Protein AF-A0A261TL36-F1 (afdb_monomer)

Radius of gyration: 23.86 Å; Cα contacts (8 Å, |Δi|>4): 36; chains: 1; bounding box: 40×20×69 Å

Secondary structure (DSSP, 8-state):
----TTHHHHHHHHHHHHHHHHHHHTTS-------SSTT---TT-SS-TTS-BTTB-----

Sequence (61 aa):
MKSSRATVPALRTTFALIALTALLAGCAPLNDPGPPHPGAVNPYSNGGFHDAGPNYPNTGI

Solvent-accessible surface area (backbone atoms only — not comparable to full-atom values): 3965 Å² total; per-residue (Å²): 133,87,80,77,72,74,54,60,64,54,52,54,52,52,50,52,49,53,53,50,51,60,63,52,61,74,70,57,81,83,70,63,70,51,51,98,43,92,88,46,69,38,89,86,36,95,84,43,70,43,42,56,50,95,42,30,70,71,64,82,112

Organism: NCBI:txid463044

Structure (mmCIF, N/CA/C/O backbone):
data_AF-A0A261TL36-F1
#
_entry.id   AF-A0A261TL36-F1
#
loop_
_atom_site.group_PDB
_atom_site.id
_atom_site.type_symbol
_atom_site.label_atom_id
_atom_site.label_alt_id
_atom_site.label_comp_id
_atom_site.label_asym_id
_atom_site.label_entity_id
_atom_site.label_seq_id
_atom_site.pdbx_PDB_ins_code
_atom_site.Cartn_x
_atom_site.Cartn_y
_atom_site.Cartn_z
_atom_site.occupancy
_atom_site.B_iso_or_equiv
_atom_site.auth_seq_id
_atom_site.auth_comp_id
_atom_site.auth_asym_id
_atom_site.auth_atom_id
_atom_site.pdbx_PDB_model_num
ATOM 1 N N . MET A 1 1 ? -18.688 16.117 47.637 1.00 40.41 1 MET A N 1
ATOM 2 C CA . MET A 1 1 ? -17.803 15.300 46.774 1.00 40.41 1 MET A CA 1
ATOM 3 C C . MET A 1 1 ? -18.482 15.155 45.414 1.00 40.41 1 MET A C 1
ATOM 5 O O . MET A 1 1 ? -19.536 14.538 45.344 1.00 40.41 1 MET A O 1
ATOM 9 N N . LYS A 1 2 ? -17.989 15.825 44.361 1.00 51.31 2 LYS A N 1
ATOM 10 C CA . LYS A 1 2 ? -18.591 15.762 43.016 1.00 51.31 2 LYS A CA 1
ATOM 11 C C . LYS A 1 2 ? -18.203 14.426 42.378 1.00 51.31 2 LYS A C 1
ATOM 13 O O . LYS A 1 2 ? -17.034 14.176 42.123 1.00 51.31 2 LYS A O 1
ATOM 18 N N . SER A 1 3 ? -19.191 13.552 42.216 1.00 53.78 3 SER A N 1
ATOM 19 C CA . SER A 1 3 ? -19.040 12.201 41.677 1.00 53.78 3 SER A CA 1
ATOM 20 C C . SER A 1 3 ? -18.657 12.253 40.192 1.00 53.78 3 SER A C 1
ATOM 22 O O . SER A 1 3 ? -19.475 12.633 39.355 1.00 53.78 3 SER A O 1
ATOM 24 N N . SER A 1 4 ? -17.430 11.835 39.873 1.00 60.59 4 SER A N 1
ATOM 25 C CA . SER A 1 4 ? -16.768 11.814 38.553 1.00 60.59 4 SER A CA 1
ATOM 26 C C . SER A 1 4 ? -17.375 10.837 37.527 1.00 60.59 4 SER A C 1
ATOM 28 O O . SER A 1 4 ? -16.659 10.125 36.827 1.00 60.59 4 SER A O 1
ATOM 30 N N . ARG A 1 5 ? -18.705 10.753 37.423 1.00 61.28 5 ARG A N 1
ATOM 31 C CA . ARG A 1 5 ? -19.382 9.777 36.544 1.00 61.28 5 ARG A CA 1
ATOM 32 C C . ARG A 1 5 ? -19.425 10.180 35.064 1.00 61.28 5 ARG A C 1
ATOM 34 O O . ARG A 1 5 ? -19.781 9.350 34.238 1.00 61.28 5 ARG A O 1
ATOM 41 N N . ALA A 1 6 ? -19.017 11.401 34.713 1.00 56.66 6 ALA A N 1
ATOM 42 C CA . ALA A 1 6 ? -18.991 11.866 33.323 1.00 56.66 6 ALA A CA 1
ATOM 43 C C . ALA A 1 6 ? -17.751 11.404 32.523 1.00 56.66 6 ALA A C 1
ATOM 45 O O . ALA A 1 6 ? -17.758 11.466 31.298 1.00 56.66 6 ALA A O 1
ATOM 46 N N . THR A 1 7 ? -16.697 10.909 33.183 1.00 56.56 7 THR A N 1
ATOM 47 C CA . THR A 1 7 ? -15.411 10.607 32.522 1.00 56.56 7 THR A CA 1
ATOM 48 C C . THR A 1 7 ? -15.381 9.232 31.844 1.00 56.56 7 THR A C 1
ATOM 50 O O . THR A 1 7 ? -14.674 9.036 30.860 1.00 56.56 7 THR A O 1
ATOM 53 N N . VAL A 1 8 ? -16.170 8.271 32.333 1.00 58.19 8 VAL A N 1
ATOM 54 C CA . VAL A 1 8 ? -16.172 6.880 31.843 1.00 58.19 8 VAL A CA 1
ATOM 55 C C . VAL A 1 8 ? -16.736 6.718 30.419 1.00 58.19 8 VAL A C 1
ATOM 57 O O . VAL A 1 8 ? -16.106 6.003 29.638 1.00 58.19 8 VAL A O 1
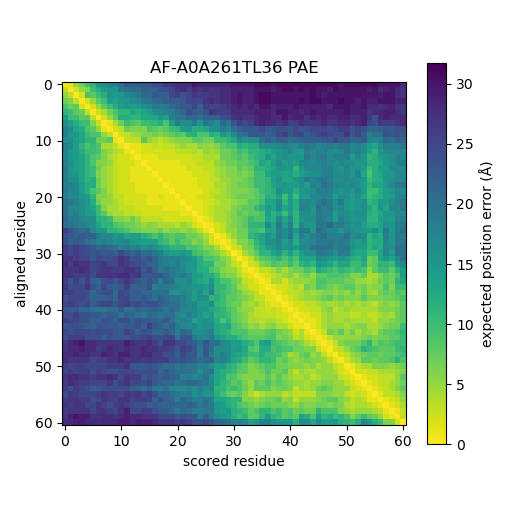ATOM 60 N N . PRO A 1 9 ? -17.870 7.339 30.026 1.00 60.28 9 PRO A N 1
ATOM 61 C CA . PRO A 1 9 ? -18.366 7.205 28.655 1.00 60.28 9 PRO A CA 1
ATOM 62 C C . PRO A 1 9 ? -17.454 7.918 27.652 1.00 60.28 9 PRO A C 1
ATOM 64 O O . PRO A 1 9 ? -17.155 7.353 26.607 1.00 60.28 9 PRO A O 1
ATOM 67 N N . ALA A 1 10 ? -16.941 9.102 28.003 1.00 67.06 10 ALA A N 1
ATOM 68 C CA . ALA A 1 10 ? -16.021 9.851 27.152 1.00 67.06 10 ALA A CA 1
ATOM 69 C C . ALA A 1 10 ? -14.729 9.064 26.894 1.00 67.06 10 ALA A C 1
ATOM 71 O O . ALA A 1 10 ? -14.325 8.920 25.747 1.00 67.06 10 ALA A O 1
ATOM 72 N N . LEU A 1 11 ? -14.131 8.474 27.936 1.00 77.00 11 LEU A N 1
ATOM 73 C CA . LEU A 1 11 ? -12.904 7.690 27.797 1.00 77.00 11 LEU A CA 1
ATOM 74 C C . LEU A 1 11 ? -13.093 6.468 26.887 1.00 77.00 11 LEU A C 1
ATOM 76 O O . LEU A 1 11 ? -12.255 6.204 26.029 1.00 77.00 11 LEU A O 1
ATOM 80 N N . ARG A 1 12 ? -14.209 5.744 27.040 1.00 82.75 12 ARG A N 1
ATOM 81 C CA . ARG A 1 12 ? -14.530 4.576 26.203 1.00 82.75 12 ARG A CA 1
ATOM 82 C C . ARG A 1 12 ? -14.705 4.958 24.736 1.00 82.75 12 ARG A C 1
ATOM 84 O O . ARG A 1 12 ? -14.146 4.291 23.872 1.00 82.75 12 ARG A O 1
ATOM 91 N N . THR A 1 13 ? -15.433 6.039 24.465 1.00 86.12 13 THR A N 1
ATOM 92 C CA . THR A 1 13 ? -15.620 6.544 23.100 1.00 86.12 13 THR A CA 1
ATOM 93 C C . THR A 1 13 ? -14.294 6.998 22.494 1.00 86.12 13 THR A C 1
ATOM 95 O O . THR A 1 13 ? -14.003 6.651 21.354 1.00 86.12 13 THR A O 1
ATOM 98 N N . THR A 1 14 ? -13.445 7.693 23.256 1.00 88.25 14 THR A N 1
ATOM 99 C CA . THR A 1 14 ? -12.118 8.112 22.783 1.00 88.25 14 THR A CA 1
ATOM 100 C C . THR A 1 14 ? -11.242 6.914 22.417 1.00 88.25 14 THR A C 1
ATOM 102 O O . THR A 1 14 ? -10.641 6.911 21.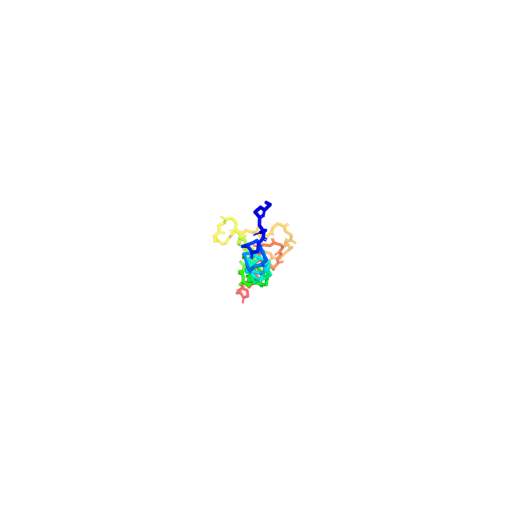346 1.00 88.25 14 THR A O 1
ATOM 105 N N . PHE A 1 15 ? -11.205 5.865 23.245 1.00 91.25 15 PHE A N 1
ATOM 106 C CA . PHE A 1 15 ? -10.457 4.646 22.918 1.00 91.25 15 PHE A CA 1
ATOM 107 C C . PHE A 1 15 ? -11.002 3.930 21.679 1.00 91.25 15 PHE A C 1
ATOM 109 O O . PHE A 1 15 ? -10.214 3.487 20.846 1.00 91.25 15 PHE A O 1
ATOM 116 N N . ALA A 1 16 ? -12.326 3.845 21.525 1.00 91.94 16 ALA A N 1
ATOM 117 C CA . ALA A 1 16 ? -12.940 3.249 20.341 1.00 91.94 16 ALA A CA 1
ATOM 118 C C . ALA A 1 16 ? -12.587 4.022 19.059 1.00 91.94 16 ALA A C 1
ATOM 120 O O . ALA A 1 16 ? -12.281 3.412 18.038 1.00 91.94 16 ALA A O 1
ATOM 121 N N . LEU A 1 17 ? -12.568 5.357 19.124 1.00 92.19 17 LEU A N 1
ATOM 122 C CA . LEU A 1 17 ? -12.177 6.204 17.998 1.00 92.19 17 LEU A CA 1
ATOM 123 C C . LEU A 1 17 ? -10.694 6.043 17.646 1.00 92.19 17 LEU A C 1
ATOM 125 O O . LEU A 1 17 ? -10.380 5.908 16.470 1.00 92.19 17 LEU A O 1
ATOM 129 N N . ILE A 1 18 ? -9.798 5.995 18.638 1.00 92.75 18 ILE A N 1
ATOM 130 C CA . ILE A 1 18 ? -8.361 5.758 18.407 1.00 92.75 18 ILE A CA 1
ATOM 131 C C . ILE A 1 18 ? -8.125 4.379 17.777 1.00 92.75 18 ILE A C 1
ATOM 133 O O . ILE A 1 18 ? -7.334 4.249 16.847 1.00 92.75 18 ILE A O 1
ATOM 137 N N . ALA A 1 19 ? -8.819 3.345 18.258 1.00 91.94 19 ALA A N 1
ATOM 138 C CA . ALA A 1 19 ? -8.710 2.008 17.683 1.00 91.94 19 ALA A CA 1
ATOM 139 C C . ALA A 1 19 ? -9.196 1.988 16.226 1.00 91.94 19 ALA A C 1
ATOM 141 O O . ALA A 1 19 ? -8.535 1.422 15.359 1.00 91.94 19 ALA A O 1
ATOM 142 N N . LEU A 1 20 ? -10.317 2.656 15.941 1.00 91.81 20 LEU A N 1
ATOM 143 C CA . LEU A 1 20 ? -10.860 2.754 14.591 1.00 91.81 20 LEU A CA 1
ATOM 144 C C . LEU A 1 20 ? -9.904 3.496 13.644 1.00 91.81 20 LEU A C 1
ATOM 146 O O . LEU A 1 20 ? -9.641 3.008 12.549 1.00 91.81 20 LEU A O 1
ATOM 150 N N . THR A 1 21 ? -9.337 4.635 14.052 1.00 87.88 21 THR A N 1
ATOM 151 C CA . THR A 1 21 ? -8.391 5.379 13.206 1.00 87.88 21 THR A CA 1
ATOM 152 C C . THR A 1 21 ? -7.092 4.613 12.977 1.00 87.88 21 THR A C 1
ATOM 154 O O . THR A 1 21 ? -6.567 4.657 11.868 1.00 87.88 21 THR A O 1
ATOM 157 N N . ALA A 1 22 ? -6.603 3.861 13.968 1.00 87.50 22 ALA A N 1
ATOM 158 C CA . ALA A 1 22 ? -5.441 2.990 13.805 1.00 87.50 22 ALA A CA 1
ATOM 159 C C . ALA A 1 22 ? -5.698 1.861 12.790 1.00 87.50 22 ALA A C 1
ATOM 161 O O . ALA A 1 22 ? -4.836 1.583 11.959 1.00 87.50 22 ALA A O 1
ATOM 162 N N . LEU A 1 23 ? -6.892 1.255 12.807 1.00 86.88 23 LEU A N 1
ATOM 163 C CA . LEU A 1 23 ? -7.291 0.264 11.801 1.00 86.88 23 LEU A CA 1
ATOM 164 C C . LEU A 1 23 ? -7.400 0.882 10.399 1.00 86.88 23 LEU A C 1
ATOM 166 O O . LEU A 1 23 ? -6.996 0.257 9.421 1.00 86.88 23 LEU A O 1
ATOM 170 N N . LEU A 1 24 ? -7.920 2.108 10.290 1.00 86.88 24 LEU A N 1
ATOM 171 C CA . LEU A 1 24 ? -8.070 2.795 9.003 1.00 86.88 24 LEU A CA 1
ATOM 172 C C . LEU A 1 24 ? -6.751 3.366 8.456 1.00 86.88 24 LEU A C 1
ATOM 174 O O . LEU A 1 24 ? -6.634 3.535 7.244 1.00 86.88 24 LEU A O 1
ATOM 178 N N . ALA A 1 25 ? -5.751 3.634 9.301 1.00 78.38 25 ALA A N 1
ATOM 179 C CA . ALA A 1 25 ? -4.459 4.176 8.873 1.00 78.38 25 ALA A CA 1
ATOM 180 C C . ALA A 1 25 ? -3.693 3.235 7.924 1.00 78.38 25 ALA A C 1
ATOM 182 O O . ALA A 1 25 ? -2.948 3.705 7.070 1.00 78.38 25 ALA A O 1
ATOM 183 N N . GLY A 1 26 ? -3.917 1.920 8.024 1.00 73.19 26 GLY A N 1
ATOM 184 C CA . GLY A 1 26 ? -3.348 0.931 7.101 1.00 73.19 26 GLY A CA 1
ATOM 185 C C . GLY A 1 26 ? -4.080 0.811 5.760 1.00 73.19 26 GLY A C 1
ATOM 186 O O . GLY A 1 26 ? -3.642 0.056 4.900 1.00 73.19 26 GLY A O 1
ATOM 187 N N . CYS A 1 27 ? -5.202 1.516 5.581 1.00 73.94 27 CYS A N 1
ATOM 188 C CA . CYS A 1 27 ? -6.021 1.447 4.368 1.00 73.94 27 CYS A CA 1
ATOM 189 C C . CYS A 1 27 ? -5.665 2.544 3.346 1.00 73.94 27 CYS A C 1
ATOM 191 O O . CYS A 1 27 ? -6.113 2.499 2.201 1.00 73.94 27 CYS A O 1
ATOM 193 N N . ALA A 1 28 ? -4.846 3.531 3.729 1.00 70.38 28 ALA A N 1
ATOM 194 C CA . ALA A 1 28 ? -4.294 4.474 2.767 1.00 70.38 28 ALA A CA 1
ATOM 195 C C . ALA A 1 28 ? -3.233 3.756 1.919 1.00 70.38 28 ALA A C 1
ATOM 197 O O . ALA A 1 28 ? -2.342 3.120 2.491 1.00 70.38 28 ALA A O 1
ATOM 198 N N . PRO A 1 29 ? -3.286 3.851 0.579 1.00 69.81 29 PRO A N 1
ATOM 199 C CA . PRO A 1 29 ? -2.203 3.338 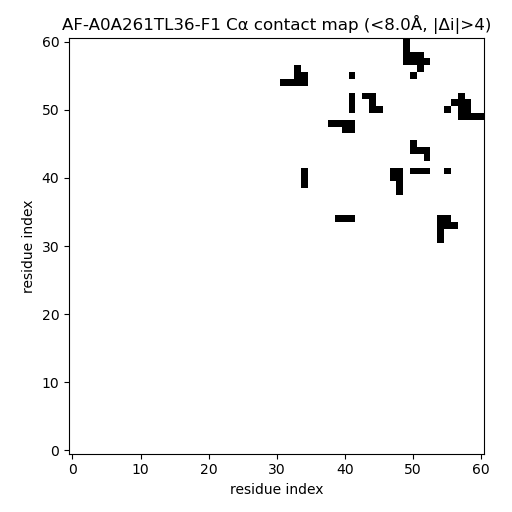-0.232 1.00 69.81 29 PRO A CA 1
ATOM 200 C C . PRO A 1 29 ? -0.945 4.126 0.133 1.00 69.81 29 PRO A C 1
ATOM 202 O O . PRO A 1 29 ? -0.877 5.346 -0.043 1.00 69.81 29 PRO A O 1
ATOM 205 N N . LEU A 1 30 ? 0.043 3.417 0.673 1.00 67.25 30 LEU A N 1
ATOM 206 C CA . LEU A 1 30 ? 1.420 3.879 0.773 1.00 67.25 30 LEU A CA 1
ATOM 207 C C . LEU A 1 30 ? 1.952 3.915 -0.659 1.00 67.25 30 LEU A C 1
ATOM 209 O O . LEU A 1 30 ? 2.660 3.011 -1.082 1.00 67.25 30 LEU A O 1
ATOM 213 N N . ASN A 1 31 ? 1.476 4.870 -1.459 1.00 66.62 31 ASN A N 1
ATOM 214 C CA . ASN A 1 31 ? 1.928 5.005 -2.831 1.00 66.62 31 ASN A CA 1
ATOM 215 C C . ASN A 1 31 ? 3.437 5.231 -2.763 1.00 66.62 31 ASN A C 1
ATOM 217 O O . ASN A 1 31 ? 3.868 6.265 -2.248 1.00 66.62 31 ASN A O 1
ATOM 221 N N . ASP A 1 32 ? 4.214 4.277 -3.271 1.00 66.38 32 ASP A N 1
ATOM 222 C CA . ASP A 1 32 ? 5.592 4.536 -3.650 1.00 66.38 32 ASP A CA 1
ATOM 223 C C . ASP A 1 32 ? 5.520 5.702 -4.642 1.00 66.38 32 ASP A C 1
ATOM 225 O O . ASP A 1 32 ? 4.887 5.557 -5.700 1.00 66.38 32 ASP A O 1
ATOM 229 N N . PRO A 1 33 ? 6.035 6.898 -4.292 1.00 64.31 33 PRO A N 1
ATOM 230 C CA . PRO A 1 33 ? 6.054 8.001 -5.229 1.00 64.31 33 PRO A CA 1
ATOM 231 C C . PRO A 1 33 ? 6.924 7.485 -6.357 1.00 64.31 33 PRO A C 1
ATOM 233 O O . PRO A 1 33 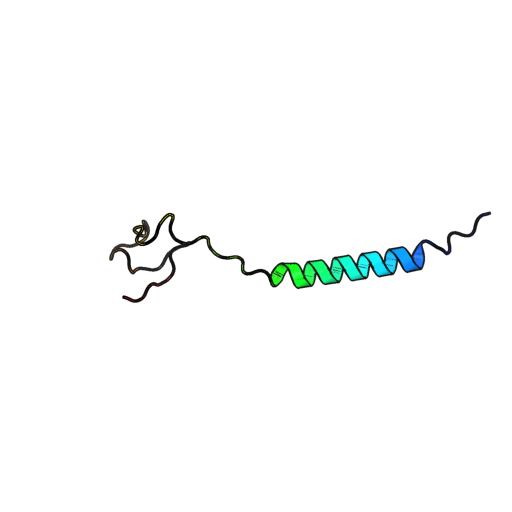? 8.100 7.219 -6.131 1.00 64.31 33 PRO A O 1
ATOM 236 N N . GLY A 1 34 ? 6.314 7.215 -7.508 1.00 68.50 34 GLY A N 1
ATOM 237 C CA . GLY A 1 34 ? 7.003 6.599 -8.627 1.00 68.50 34 GLY A CA 1
ATOM 238 C C . GLY A 1 34 ? 8.262 7.378 -9.040 1.00 68.50 34 GLY A C 1
ATOM 239 O O . GLY A 1 34 ? 8.677 8.345 -8.395 1.00 68.50 34 GLY A O 1
ATOM 240 N N . PRO A 1 35 ? 8.874 7.019 -10.169 1.00 72.44 35 PRO A N 1
ATOM 241 C CA . PRO A 1 35 ? 10.111 7.646 -10.604 1.00 72.44 35 PRO A CA 1
ATOM 242 C C . PRO A 1 35 ? 10.004 9.185 -10.623 1.00 72.44 35 PRO A C 1
ATOM 244 O O . PRO A 1 35 ? 8.921 9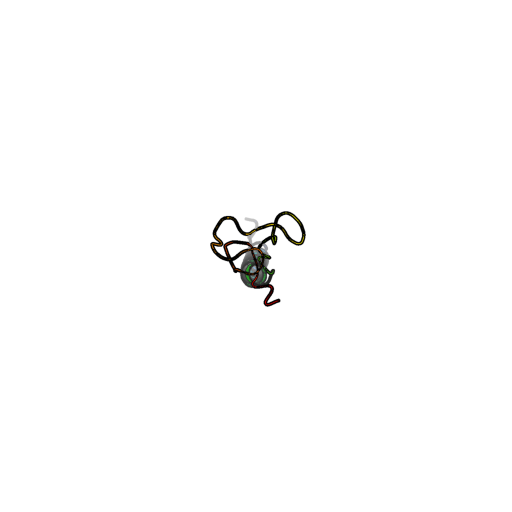.700 -10.920 1.00 72.44 35 PRO A O 1
ATOM 247 N N . PRO A 1 36 ? 11.095 9.936 -10.350 1.00 75.94 36 PRO A N 1
ATOM 248 C CA . PRO A 1 36 ? 11.051 11.397 -10.190 1.00 75.94 36 PRO A CA 1
ATOM 249 C C . PRO A 1 36 ? 10.341 12.153 -11.326 1.00 75.94 36 PRO A C 1
ATOM 251 O O . PRO A 1 36 ? 9.816 13.244 -11.115 1.00 75.94 36 PRO A O 1
ATOM 254 N N . HIS A 1 37 ? 10.325 11.574 -12.528 1.00 73.44 37 HIS A N 1
ATOM 255 C CA . HIS A 1 37 ? 9.510 11.988 -13.664 1.00 73.44 37 HIS A CA 1
ATOM 256 C C . HIS A 1 37 ? 9.133 10.761 -14.522 1.00 73.44 37 HIS A C 1
ATOM 258 O O . HIS A 1 37 ? 9.809 9.728 -14.445 1.00 73.44 37 HIS A O 1
ATOM 264 N N . PRO A 1 38 ? 8.099 10.852 -15.385 1.00 74.75 38 PRO A N 1
ATOM 265 C CA . PRO A 1 38 ? 7.805 9.811 -16.366 1.00 74.75 38 PRO A CA 1
ATOM 266 C C . PRO A 1 38 ? 9.040 9.478 -17.208 1.00 74.75 38 PRO A C 1
ATOM 268 O O . PRO A 1 38 ? 9.735 10.377 -17.687 1.00 74.75 38 PRO A O 1
ATOM 271 N N . GLY A 1 39 ? 9.326 8.185 -17.354 1.00 71.38 39 GLY A N 1
ATOM 272 C CA . GLY A 1 39 ? 10.494 7.712 -18.092 1.00 71.38 39 GLY A CA 1
ATOM 273 C C . GLY A 1 39 ? 11.836 8.009 -17.417 1.00 71.38 39 GLY A C 1
ATOM 274 O O . GLY A 1 39 ? 12.834 8.073 -18.117 1.00 71.38 39 GLY A O 1
ATOM 275 N N . ALA A 1 40 ? 11.906 8.230 -16.101 1.00 75.50 40 ALA A N 1
ATOM 276 C CA . ALA A 1 40 ? 13.193 8.222 -15.400 1.00 75.50 40 ALA A CA 1
ATOM 277 C C . ALA A 1 40 ? 13.823 6.814 -15.423 1.00 75.50 40 ALA A C 1
ATOM 279 O O . ALA A 1 40 ? 13.124 5.813 -15.255 1.00 75.50 40 ALA A O 1
ATOM 280 N N . VAL A 1 41 ? 15.145 6.737 -15.636 1.00 75.75 41 VAL A N 1
ATOM 281 C CA . VAL A 1 41 ? 15.903 5.470 -15.604 1.00 75.75 41 VAL A CA 1
ATOM 282 C C . VAL A 1 41 ? 15.947 4.952 -14.171 1.00 75.75 41 VAL A C 1
ATOM 284 O O . VAL A 1 41 ? 16.315 5.697 -13.265 1.00 75.75 41 VAL A O 1
ATOM 287 N N . ASN A 1 42 ? 15.663 3.667 -13.974 1.00 77.19 42 ASN A N 1
ATOM 288 C CA . ASN A 1 42 ? 15.938 2.994 -12.711 1.00 77.19 42 ASN A CA 1
ATOM 289 C C . ASN A 1 42 ? 17.466 2.842 -12.521 1.00 77.19 42 ASN A C 1
ATOM 291 O O . ASN A 1 42 ? 18.084 2.090 -13.270 1.00 77.19 42 ASN A O 1
ATOM 295 N N . PRO A 1 43 ? 18.108 3.492 -11.530 1.00 75.94 43 PRO A N 1
ATO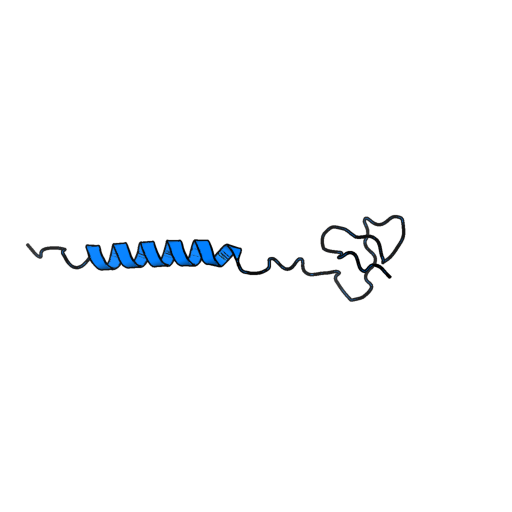M 296 C CA . PRO A 1 43 ? 19.558 3.390 -11.331 1.00 75.94 43 PRO A CA 1
ATOM 297 C C . PRO A 1 43 ? 20.017 1.996 -10.872 1.00 75.94 43 PRO A C 1
ATOM 299 O O . PRO A 1 43 ? 21.206 1.698 -10.925 1.00 75.94 43 PRO A O 1
ATOM 302 N N . TYR A 1 44 ? 19.092 1.147 -10.418 1.00 71.81 44 TYR A N 1
ATOM 303 C CA . TYR A 1 44 ? 19.359 -0.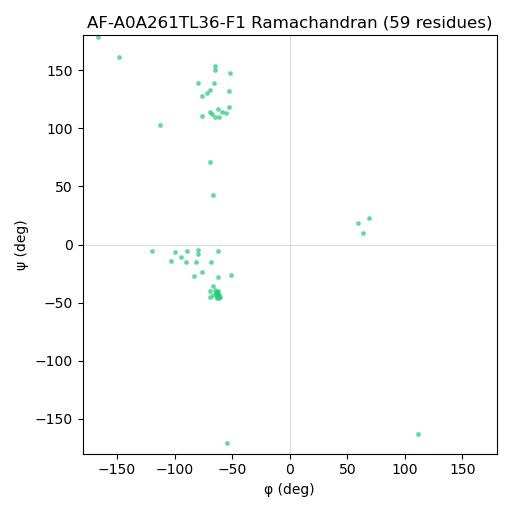246 -10.053 1.00 71.81 44 TYR A CA 1
ATOM 304 C C . TYR A 1 44 ? 19.195 -1.212 -11.235 1.00 71.81 44 TYR A C 1
ATOM 306 O O . TYR A 1 44 ? 19.453 -2.407 -11.094 1.00 71.81 44 TYR A O 1
ATOM 314 N N . SER A 1 45 ? 18.740 -0.714 -12.384 1.00 73.56 45 SER A N 1
ATOM 315 C CA . SER A 1 45 ? 18.558 -1.501 -13.595 1.00 73.56 45 SER A CA 1
ATOM 316 C C . SER A 1 45 ? 19.881 -1.708 -14.327 1.00 73.56 45 SER A C 1
ATOM 318 O O . SER A 1 45 ? 20.661 -0.774 -14.502 1.00 73.56 45 SER A O 1
ATOM 320 N N . ASN A 1 46 ? 20.086 -2.927 -14.830 1.00 72.62 46 ASN A N 1
ATOM 321 C CA . ASN A 1 46 ? 21.139 -3.228 -15.802 1.00 72.62 46 ASN A CA 1
ATOM 322 C C . ASN A 1 46 ? 20.599 -3.290 -17.251 1.00 72.62 46 ASN A C 1
ATOM 324 O O . ASN A 1 46 ? 21.392 -3.448 -18.178 1.00 72.62 46 ASN A O 1
ATOM 328 N N . GLY A 1 47 ? 19.273 -3.198 -17.445 1.00 66.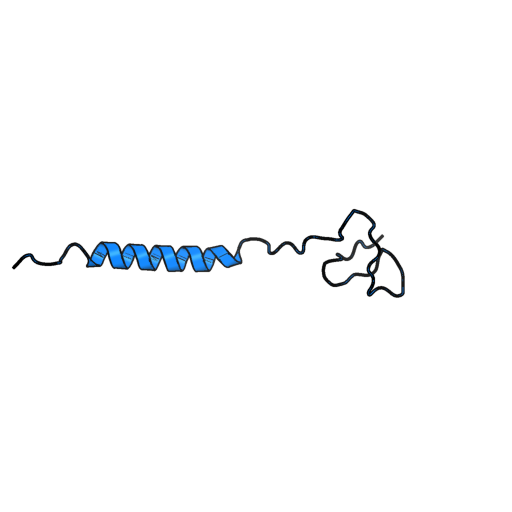88 47 GLY A N 1
ATOM 329 C CA . GLY A 1 47 ? 18.563 -3.405 -18.714 1.00 66.88 47 GLY A CA 1
ATOM 330 C C . GLY A 1 47 ? 17.763 -2.208 -19.260 1.00 66.88 47 GLY A C 1
A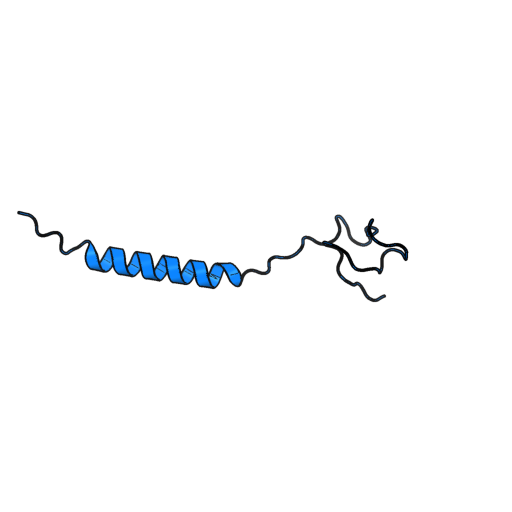TOM 331 O O . GLY A 1 47 ? 17.279 -2.285 -20.386 1.00 66.88 47 GLY A O 1
ATOM 332 N N . GLY A 1 48 ? 17.647 -1.090 -18.532 1.00 64.19 48 GLY A N 1
ATOM 333 C CA . GLY A 1 48 ? 16.986 0.146 -18.975 1.00 64.19 48 GLY A CA 1
ATOM 334 C C . GLY A 1 48 ? 15.677 0.492 -18.245 1.00 64.19 48 GLY A C 1
ATOM 335 O O . GLY A 1 48 ? 15.382 0.007 -17.158 1.00 64.19 48 GLY A O 1
ATOM 336 N N . PHE A 1 49 ? 14.878 1.383 -18.841 1.00 63.34 49 PHE A N 1
ATOM 337 C CA . PHE A 1 49 ? 13.690 2.018 -18.234 1.00 63.34 49 PHE A CA 1
ATOM 338 C C . PHE A 1 49 ? 12.545 1.067 -17.836 1.00 63.34 49 PHE A C 1
ATOM 340 O O . PHE A 1 49 ? 11.547 1.517 -17.271 1.00 63.34 49 PHE A O 1
ATOM 347 N N . HIS A 1 50 ? 12.655 -0.218 -18.163 1.00 65.12 50 HIS A N 1
ATOM 348 C CA . HIS A 1 50 ? 11.588 -1.206 -17.998 1.00 65.12 50 HIS A CA 1
ATOM 349 C C . HIS A 1 50 ? 11.803 -2.110 -16.779 1.00 65.12 50 HIS A C 1
ATOM 351 O O . HIS A 1 50 ? 10.857 -2.748 -16.317 1.00 65.12 50 HIS A O 1
ATOM 357 N N . ASP A 1 51 ? 13.010 -2.115 -16.204 1.00 69.44 51 ASP A N 1
ATOM 358 C CA . ASP A 1 51 ? 13.297 -2.916 -15.018 1.00 69.44 51 ASP A CA 1
ATOM 359 C C . ASP A 1 51 ? 12.705 -2.269 -13.764 1.00 69.44 51 ASP A C 1
ATOM 361 O O . ASP A 1 51 ? 12.986 -1.110 -13.433 1.00 69.44 51 ASP A O 1
ATOM 365 N N . ALA A 1 52 ? 11.945 -3.059 -13.010 1.00 72.31 52 ALA A N 1
ATOM 366 C CA . ALA A 1 52 ? 11.418 -2.653 -11.715 1.00 72.31 52 ALA A CA 1
ATOM 367 C C . ALA A 1 52 ? 12.535 -2.429 -10.678 1.00 72.31 52 ALA A C 1
ATOM 369 O O . ALA A 1 52 ? 13.605 -3.039 -10.725 1.00 72.31 52 ALA A O 1
ATOM 370 N N . GLY A 1 53 ? 12.267 -1.571 -9.697 1.00 72.25 53 GLY A N 1
ATOM 371 C CA . GLY A 1 53 ? 13.181 -1.259 -8.598 1.00 72.25 53 GLY A CA 1
ATOM 372 C C . GLY A 1 53 ? 12.465 -0.508 -7.474 1.00 72.25 53 GLY A C 1
ATOM 373 O O . GLY A 1 53 ? 11.274 -0.226 -7.593 1.00 72.25 53 GLY A O 1
ATOM 374 N N . PRO A 1 54 ? 13.152 -0.165 -6.372 1.00 71.69 54 PRO A N 1
ATOM 375 C CA . PRO A 1 54 ? 12.564 0.651 -5.310 1.00 71.69 54 PRO A CA 1
ATOM 376 C C . PRO A 1 54 ? 11.968 1.951 -5.875 1.00 71.69 54 PRO A C 1
ATOM 378 O O . PRO A 1 54 ? 12.707 2.752 -6.439 1.00 71.69 54 PRO A O 1
ATOM 381 N N . ASN A 1 55 ? 10.654 2.162 -5.735 1.00 71.75 55 ASN A N 1
ATOM 382 C CA . ASN A 1 55 ? 9.899 3.280 -6.331 1.00 71.75 55 ASN A CA 1
ATOM 383 C C . ASN A 1 55 ? 9.845 3.324 -7.878 1.00 71.75 55 ASN A C 1
ATOM 385 O O . ASN A 1 55 ? 9.368 4.302 -8.449 1.00 71.75 55 ASN A O 1
ATOM 389 N N . TYR A 1 56 ? 10.295 2.277 -8.574 1.00 74.75 56 TYR A N 1
ATOM 390 C CA . TYR A 1 56 ? 10.171 2.125 -10.027 1.00 74.75 56 TYR A CA 1
ATOM 391 C C . TYR A 1 56 ? 9.207 0.967 -10.320 1.00 74.75 56 TYR A C 1
ATOM 393 O O . TYR A 1 56 ? 9.599 -0.197 -10.174 1.00 74.75 56 TYR A O 1
ATOM 401 N N . PRO A 1 57 ? 7.945 1.241 -10.703 1.00 68.56 57 PRO A N 1
ATOM 402 C CA . PRO A 1 57 ? 6.998 0.182 -11.021 1.00 68.56 57 PRO A CA 1
ATOM 403 C C . PRO A 1 57 ? 7.464 -0.596 -12.254 1.00 68.56 57 PRO A C 1
ATOM 405 O O . PRO A 1 57 ? 8.094 -0.037 -13.152 1.00 68.56 57 PRO A O 1
ATOM 408 N N . ASN A 1 58 ? 7.114 -1.882 -12.322 1.00 66.94 58 ASN A N 1
ATOM 409 C CA . ASN A 1 58 ? 7.277 -2.648 -13.554 1.00 66.94 58 ASN A CA 1
ATOM 410 C C . ASN A 1 58 ? 6.352 -2.053 -14.623 1.00 66.94 58 ASN A C 1
ATOM 412 O O . ASN A 1 58 ? 5.130 -2.154 -14.505 1.00 66.94 58 ASN A O 1
ATOM 416 N N . THR A 1 59 ? 6.928 -1.406 -15.635 1.00 67.69 59 THR A N 1
ATOM 417 C CA . THR A 1 59 ? 6.157 -0.753 -16.701 1.00 67.69 59 THR A CA 1
ATOM 418 C C . THR A 1 59 ? 5.866 -1.679 -17.881 1.00 67.69 59 THR A C 1
ATOM 420 O O . THR A 1 59 ? 4.942 -1.389 -18.634 1.00 67.69 59 THR A O 1
ATOM 423 N N . GLY A 1 60 ? 6.558 -2.823 -17.989 1.00 60.22 60 GLY A N 1
ATOM 424 C CA . GLY A 1 60 ? 6.170 -3.960 -18.833 1.00 60.22 60 GLY A CA 1
ATOM 425 C C . GLY A 1 60 ? 6.032 -3.704 -20.341 1.00 60.22 60 GLY A C 1
ATOM 426 O O . GLY A 1 60 ? 5.368 -4.498 -21.008 1.00 60.22 60 GLY A O 1
ATOM 427 N N . ILE A 1 61 ? 6.618 -2.626 -20.864 1.00 57.59 61 ILE A N 1
ATOM 428 C CA . ILE A 1 61 ? 6.710 -2.310 -22.301 1.00 57.59 61 ILE A CA 1
ATOM 429 C C . ILE A 1 61 ? 8.118 -2.549 -22.823 1.00 57.59 61 ILE A C 1
ATOM 431 O O . ILE A 1 61 ? 9.045 -2.500 -21.992 1.00 57.59 61 ILE A O 1
#

pLDDT: mean 72.18, std 11.23, range [40.41, 92.75]

Foldseek 3Di:
DPDPPVVVVVVVVVVVVVVVVVVCVVVPPPQLCADPDPQDWDPPDPPTLQDDDRRHDRPPD

Mean predicted aligned error: 14.14 Å